Protein AF-A0A5K0XKH4-F1 (afdb_monomer_lite)

Secondary structure (DSSP, 8-state):
-HHHHHHHHHSSSPPPPGGG-PPPSSEEEEEEEETTEEEEEEEE---

pLDDT: mean 90.51, std 4.1, range [69.38, 95.0]

InterPro domains:
  IPR006689 Small GTPase superfamily, ARF/SAR type [PF00025] (19-47)
  IPR024156 Small GTPase superfamily, ARF type [PTHR45909] (1-47)
  IPR027417 P-loop containing nucleoside triphosphate hydrolase [G3DSA:3.40.50.300] (1-47)
  IPR027417 P-loop containing nucleoside triphosphate hydrolase [SSF52540] (1-47)

Radius of gyration: 11.41 Å; chains: 1; bounding box: 30×18×28 Å

Structure (mmCIF, N/CA/C/O backbone):
data_AF-A0A5K0XKH4-F1
#
_entry.id   AF-A0A5K0XKH4-F1
#
loop_
_atom_site.group_PDB
_atom_site.id
_atom_site.type_symbol
_atom_site.label_atom_id
_atom_site.label_alt_id
_atom_site.label_comp_id
_atom_site.label_asym_id
_atom_site.label_entity_id
_atom_site.label_seq_id
_atom_site.pdbx_PDB_ins_code
_atom_site.Cartn_x
_atom_site.Cartn_y
_atom_site.Cartn_z
_atom_site.occupancy
_atom_site.B_iso_or_equiv
_atom_site.auth_seq_id
_atom_site.auth_comp_id
_atom_site.auth_asym_id
_atom_site.auth_atom_id
_atom_site.pdbx_PDB_model_num
ATOM 1 N N . THR A 1 1 ? 0.158 -2.034 -7.864 1.00 86.94 1 THR A N 1
ATOM 2 C CA . THR A 1 1 ? 0.227 -3.191 -6.938 1.00 86.94 1 THR A CA 1
ATOM 3 C C . THR A 1 1 ? -1.157 -3.479 -6.360 1.00 86.94 1 THR A C 1
ATOM 5 O O . THR A 1 1 ? -2.082 -2.725 -6.657 1.00 86.94 1 THR A O 1
ATOM 8 N N . LEU A 1 2 ? -1.341 -4.544 -5.560 1.00 88.88 2 LEU A N 1
ATOM 9 C CA . LEU A 1 2 ? -2.593 -4.762 -4.807 1.00 88.88 2 LEU A CA 1
ATOM 10 C C . LEU A 1 2 ? -2.900 -3.566 -3.890 1.00 88.88 2 LEU A C 1
ATOM 12 O O . LEU A 1 2 ? -4.026 -3.079 -3.880 1.00 88.88 2 LEU A O 1
ATOM 16 N N . LEU A 1 3 ? -1.877 -3.050 -3.201 1.00 89.38 3 LEU A N 1
ATOM 17 C CA . LEU A 1 3 ? -1.971 -1.861 -2.353 1.00 89.38 3 LEU A CA 1
ATOM 18 C C . LEU A 1 3 ? -2.547 -0.649 -3.108 1.00 89.38 3 LEU A C 1
AT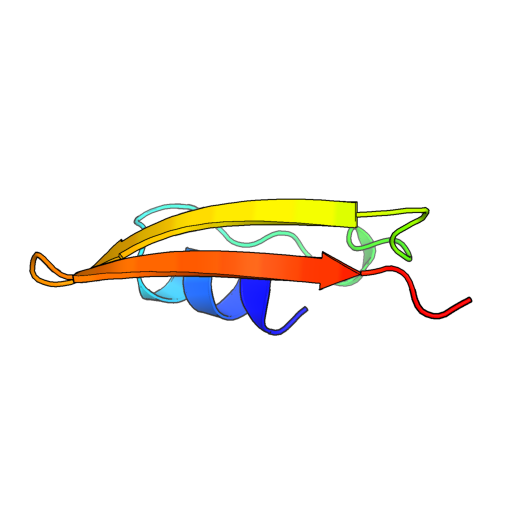OM 20 O O . LEU A 1 3 ? -3.425 0.033 -2.588 1.00 89.38 3 LEU A O 1
ATOM 24 N N . GLU A 1 4 ? -2.116 -0.409 -4.350 1.00 90.88 4 GLU A N 1
ATOM 25 C CA . GLU A 1 4 ? -2.629 0.716 -5.149 1.00 90.88 4 GLU A CA 1
ATOM 26 C C . GLU A 1 4 ? -4.115 0.581 -5.493 1.00 90.88 4 GLU A C 1
ATOM 28 O O . GLU A 1 4 ? -4.869 1.545 -5.382 1.00 90.88 4 GLU A O 1
ATOM 33 N N . LYS A 1 5 ? -4.557 -0.634 -5.841 1.00 89.94 5 LYS A N 1
ATOM 34 C CA . LYS A 1 5 ? -5.974 -0.911 -6.116 1.00 89.94 5 LYS A CA 1
ATOM 35 C C . LYS A 1 5 ? -6.836 -0.723 -4.866 1.00 89.94 5 LYS A C 1
ATOM 37 O O . LYS A 1 5 ? -7.920 -0.154 -4.953 1.00 89.94 5 LYS A O 1
ATOM 42 N N . LEU A 1 6 ? -6.352 -1.179 -3.708 1.00 90.69 6 LEU A N 1
ATOM 43 C CA . LEU A 1 6 ? -7.069 -1.039 -2.438 1.00 90.69 6 LEU A CA 1
ATOM 44 C C . LEU A 1 6 ? -7.180 0.426 -2.011 1.00 90.69 6 LEU A C 1
ATOM 46 O O . LEU A 1 6 ? -8.263 0.848 -1.618 1.00 90.69 6 LEU A O 1
ATOM 50 N N . LYS A 1 7 ? -6.114 1.223 -2.170 1.00 88.62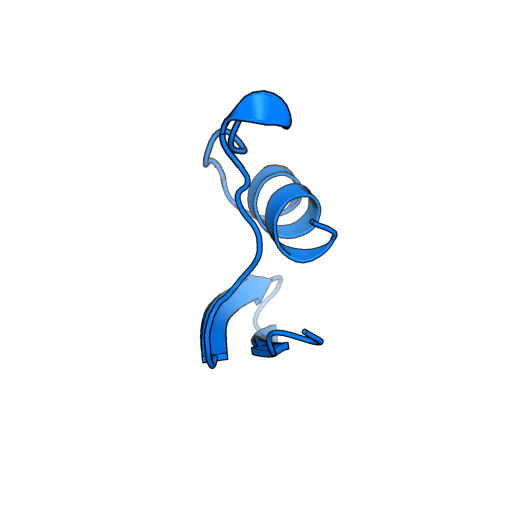 7 LYS A N 1
ATOM 51 C CA . LYS A 1 7 ? -6.186 2.673 -1.951 1.00 88.62 7 LYS A CA 1
ATOM 52 C C . LYS A 1 7 ? -7.265 3.310 -2.823 1.00 88.62 7 LYS A C 1
ATOM 54 O O . LYS A 1 7 ? -8.131 3.975 -2.278 1.00 88.62 7 LYS A O 1
ATOM 59 N N . ALA A 1 8 ? -7.285 3.051 -4.127 1.00 90.44 8 ALA A N 1
ATOM 60 C CA . ALA A 1 8 ? -8.306 3.630 -5.006 1.00 90.44 8 ALA A CA 1
ATOM 61 C C . ALA A 1 8 ? -9.742 3.166 -4.686 1.00 90.44 8 ALA A C 1
ATOM 63 O O . ALA A 1 8 ? -10.696 3.898 -4.912 1.00 90.44 8 ALA A O 1
ATOM 64 N N . THR A 1 9 ? -9.908 1.945 -4.165 1.00 90.19 9 THR A N 1
ATOM 65 C CA . THR A 1 9 ? -11.236 1.390 -3.841 1.00 90.19 9 THR A CA 1
ATOM 66 C C . THR A 1 9 ? -11.804 1.969 -2.548 1.00 90.19 9 THR A C 1
ATOM 68 O O . THR A 1 9 ? -13.001 2.213 -2.446 1.00 90.19 9 THR A O 1
ATOM 71 N N . TYR A 1 10 ? -10.947 2.156 -1.546 1.00 88.31 10 TYR A N 1
ATOM 72 C CA . TYR A 1 10 ? -11.363 2.459 -0.177 1.00 88.31 10 TYR A CA 1
ATOM 73 C C . TYR A 1 10 ? -10.936 3.855 0.295 1.00 88.31 10 TYR A C 1
ATOM 75 O O . TYR A 1 10 ? -11.213 4.240 1.427 1.00 88.31 10 TYR A O 1
ATOM 83 N N . SER A 1 11 ? -10.260 4.625 -0.554 1.00 82.50 11 SER A N 1
ATOM 84 C CA . SER A 1 11 ? -10.015 6.051 -0.358 1.00 82.50 11 SER A CA 1
ATOM 85 C C . SER A 1 11 ? -10.471 6.806 -1.603 1.00 82.50 11 SER A C 1
ATOM 87 O O . SER A 1 11 ? -10.357 6.290 -2.709 1.00 82.50 11 SER A O 1
ATOM 89 N N . ASN A 1 12 ? -10.946 8.044 -1.444 1.00 84.00 12 ASN A N 1
ATOM 90 C CA . ASN A 1 12 ? -11.310 8.926 -2.565 1.00 84.00 12 ASN A CA 1
ATOM 91 C C . ASN A 1 12 ? -10.073 9.456 -3.332 1.00 84.00 12 ASN A C 1
ATOM 93 O O . ASN A 1 12 ? -10.073 10.587 -3.814 1.00 84.00 12 ASN A O 1
ATOM 97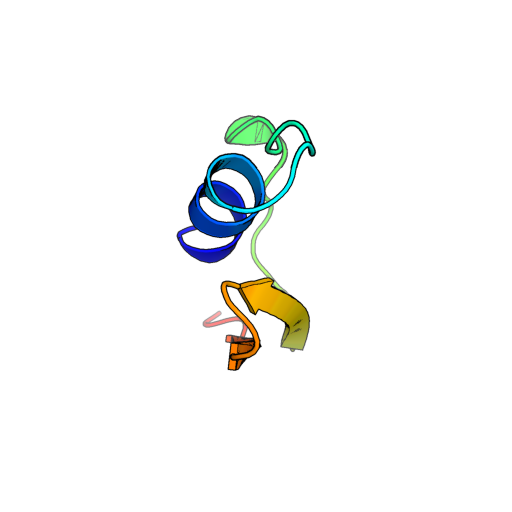 N N . LEU A 1 13 ? -8.993 8.673 -3.395 1.00 85.94 13 LEU A N 1
ATOM 98 C CA . LEU A 1 13 ? -7.767 8.994 -4.111 1.00 85.94 13 LEU A CA 1
ATOM 99 C C . LEU A 1 13 ? -7.735 8.228 -5.427 1.00 85.94 13 LEU A C 1
ATOM 101 O O . LEU A 1 13 ? -8.004 7.029 -5.474 1.00 85.94 13 LEU A O 1
ATOM 105 N N . GLU A 1 14 ? -7.344 8.914 -6.492 1.00 88.50 14 GLU A N 1
ATOM 106 C CA . GLU A 1 14 ? -7.089 8.261 -7.766 1.00 88.50 14 GLU A CA 1
ATOM 107 C C . GLU A 1 14 ? -5.831 7.384 -7.658 1.00 88.50 14 GLU A C 1
ATOM 109 O O . GLU A 1 14 ? -4.797 7.807 -7.132 1.00 88.50 14 GLU A O 1
ATOM 114 N N . GLY A 1 15 ? -5.932 6.136 -8.118 1.00 88.56 15 GLY A N 1
ATOM 115 C CA . GLY A 1 15 ? -4.806 5.206 -8.116 1.00 88.56 15 GLY A CA 1
ATOM 116 C C . GLY A 1 15 ? -3.751 5.599 -9.147 1.00 88.56 15 GLY A C 1
ATOM 117 O O . GLY A 1 15 ? -4.069 6.118 -10.216 1.00 88.56 15 GLY A O 1
ATOM 118 N N . LEU A 1 16 ? -2.483 5.310 -8.854 1.00 91.62 16 LEU A N 1
ATOM 119 C CA . LEU A 1 16 ? -1.414 5.547 -9.822 1.00 91.62 16 LEU A CA 1
ATOM 120 C C . LEU A 1 16 ? -1.580 4.681 -11.090 1.00 91.62 16 LEU A C 1
ATOM 122 O O . LEU A 1 16 ? -1.877 3.485 -10.983 1.00 91.62 16 LEU A O 1
ATOM 126 N N . PRO A 1 17 ? -1.311 5.246 -12.285 1.00 92.56 17 PRO A N 1
ATOM 127 C CA . PRO A 1 17 ? -1.195 4.485 -13.524 1.00 92.56 17 PRO A CA 1
ATOM 128 C C . PRO A 1 17 ? -0.166 3.346 -13.407 1.00 92.56 17 PRO A C 1
ATOM 130 O O . PRO A 1 17 ? 0.884 3.555 -12.791 1.00 92.56 17 PRO A O 1
ATOM 133 N N . PRO A 1 18 ? -0.409 2.156 -13.996 1.00 90.88 18 PRO A N 1
ATOM 134 C CA . PRO A 1 18 ? 0.488 1.005 -13.858 1.00 90.88 18 PRO A CA 1
ATOM 135 C C . PRO A 1 18 ? 1.934 1.265 -14.298 1.00 90.88 18 PRO A C 1
ATOM 137 O O . PRO A 1 18 ? 2.858 0.753 -13.676 1.00 90.88 18 PRO A O 1
ATOM 140 N N . ASP A 1 19 ? 2.133 2.079 -15.334 1.00 95.00 19 ASP A N 1
ATOM 141 C CA . ASP A 1 19 ? 3.436 2.478 -15.879 1.00 95.00 19 ASP A CA 1
ATOM 142 C C . ASP A 1 19 ? 4.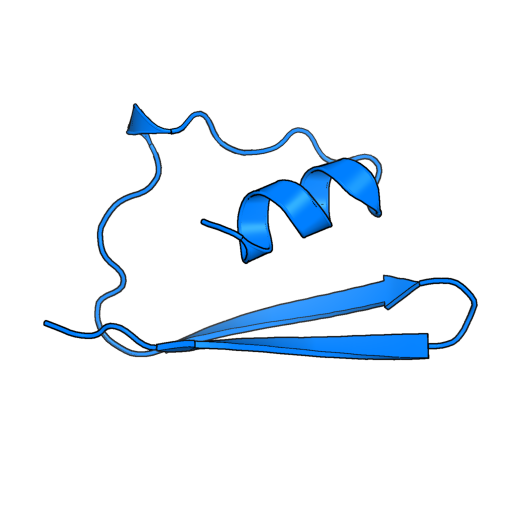249 3.371 -14.929 1.00 95.00 19 ASP A C 1
ATOM 144 O O . ASP A 1 19 ? 5.469 3.459 -15.050 1.00 95.00 19 ASP A O 1
ATOM 148 N N . ARG A 1 20 ? 3.592 3.998 -13.947 1.00 93.88 20 ARG A N 1
ATOM 149 C CA . ARG A 1 20 ? 4.239 4.815 -12.909 1.00 93.88 20 ARG A CA 1
ATOM 150 C C . ARG A 1 20 ? 4.564 4.031 -11.640 1.00 93.88 20 ARG A C 1
ATOM 152 O O . ARG A 1 20 ? 5.139 4.589 -10.708 1.00 93.88 20 ARG A O 1
ATOM 159 N N . ILE A 1 21 ? 4.200 2.751 -11.584 1.00 92.25 21 ILE A N 1
ATOM 160 C CA . ILE A 1 21 ? 4.483 1.876 -10.448 1.00 92.25 21 ILE A CA 1
ATOM 161 C C . ILE A 1 21 ? 5.803 1.153 -10.721 1.00 92.25 21 ILE A C 1
ATOM 163 O O . ILE A 1 21 ? 5.843 0.135 -11.409 1.00 92.25 21 ILE A O 1
ATOM 167 N N . VAL A 1 22 ? 6.888 1.694 -10.173 1.00 92.75 22 VAL A N 1
ATOM 168 C CA . VAL A 1 22 ? 8.233 1.105 -10.266 1.00 92.75 22 VAL A CA 1
ATOM 169 C C . VAL A 1 22 ? 8.454 0.023 -9.196 1.00 92.75 22 VAL A C 1
ATOM 171 O O . VAL A 1 22 ? 7.759 0.039 -8.175 1.00 92.75 22 VAL A O 1
ATOM 174 N N . PRO A 1 23 ? 9.408 -0.915 -9.383 1.00 92.94 23 PRO A N 1
ATOM 175 C CA . PRO A 1 23 ? 9.777 -1.876 -8.347 1.00 92.94 23 PRO A CA 1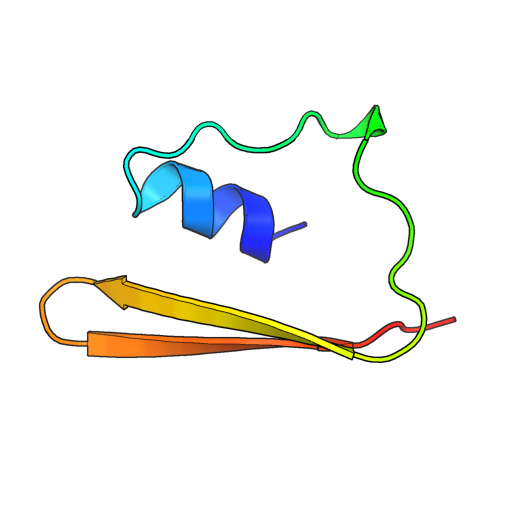
ATOM 176 C C . PRO A 1 23 ? 10.157 -1.185 -7.034 1.00 92.94 23 PRO A C 1
AT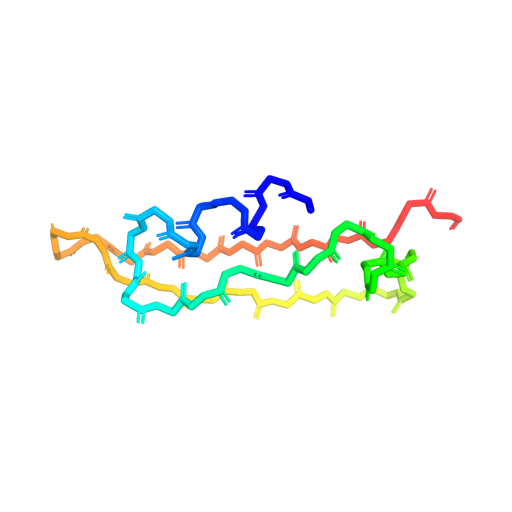OM 178 O O . PRO A 1 23 ? 10.924 -0.221 -7.023 1.00 92.94 23 PRO A O 1
ATOM 181 N N . THR A 1 24 ? 9.636 -1.697 -5.922 1.00 92.81 24 THR A N 1
ATOM 182 C CA . THR A 1 24 ? 9.999 -1.203 -4.593 1.00 92.81 24 THR A CA 1
ATOM 183 C C . THR A 1 24 ? 11.433 -1.618 -4.267 1.00 92.81 24 THR A C 1
ATOM 185 O O . THR A 1 24 ? 11.760 -2.802 -4.303 1.00 92.81 24 THR A O 1
ATOM 188 N N . VAL A 1 25 ? 12.273 -0.651 -3.895 1.00 92.94 25 VAL A N 1
ATOM 189 C CA . VAL A 1 25 ? 13.583 -0.895 -3.275 1.00 92.94 25 VAL A CA 1
ATOM 190 C C . VAL A 1 25 ? 13.431 -0.654 -1.773 1.00 92.94 25 VAL A C 1
ATOM 192 O O . VAL A 1 25 ? 13.157 0.468 -1.353 1.00 92.94 25 VAL A O 1
ATOM 195 N N . GLY A 1 26 ? 13.571 -1.701 -0.957 1.00 93.25 26 GLY A N 1
ATOM 196 C CA . GLY A 1 26 ? 13.346 -1.622 0.491 1.00 93.25 26 GLY A CA 1
ATOM 197 C C . GLY A 1 26 ? 11.887 -1.873 0.892 1.00 93.25 26 GLY A C 1
ATOM 198 O O . GLY A 1 26 ? 11.298 -2.859 0.461 1.00 93.25 26 GLY A O 1
ATOM 199 N N . LEU A 1 27 ? 11.316 -1.018 1.749 1.00 93.88 27 LEU A N 1
ATOM 200 C CA . LEU A 1 27 ? 9.977 -1.187 2.330 1.00 93.88 27 LEU A CA 1
ATOM 201 C C . LEU A 1 27 ? 9.136 0.085 2.173 1.00 93.88 27 LEU A C 1
ATOM 203 O O . LEU A 1 27 ? 9.520 1.147 2.658 1.00 93.88 27 LEU A O 1
ATOM 207 N N . ASN A 1 28 ? 7.939 -0.061 1.607 1.00 90.94 28 ASN A N 1
ATOM 208 C CA . ASN A 1 28 ? 6.887 0.951 1.644 1.00 90.94 28 ASN A CA 1
ATOM 209 C C . ASN A 1 28 ? 5.809 0.554 2.665 1.00 90.94 28 ASN A C 1
ATOM 211 O O . ASN A 1 28 ? 5.356 -0.591 2.688 1.00 90.94 28 ASN A O 1
ATOM 215 N N . ILE A 1 29 ? 5.368 1.501 3.503 1.00 92.88 29 ILE A N 1
ATOM 216 C CA . ILE A 1 29 ? 4.304 1.265 4.492 1.00 92.88 29 ILE A CA 1
ATOM 217 C C . ILE A 1 29 ? 3.076 2.111 4.157 1.00 92.88 29 ILE A C 1
ATOM 219 O O . ILE A 1 29 ? 3.090 3.332 4.314 1.00 92.88 29 ILE A O 1
ATOM 223 N N . GLY A 1 30 ? 1.995 1.445 3.755 1.00 89.75 30 GLY A N 1
ATOM 224 C CA . GLY A 1 30 ? 0.677 2.051 3.570 1.00 89.75 30 GLY A CA 1
ATOM 225 C C . GLY A 1 30 ? -0.173 1.933 4.833 1.00 89.75 30 GLY A C 1
ATOM 226 O O . GLY A 1 30 ? -0.171 0.893 5.488 1.00 89.75 30 GLY A O 1
ATOM 227 N N . ARG A 1 31 ? -0.919 2.983 5.182 1.00 91.56 31 ARG A N 1
ATOM 228 C CA . ARG A 1 31 ? -1.883 2.976 6.294 1.00 91.56 31 ARG A CA 1
ATOM 229 C C . ARG A 1 31 ? -3.213 3.517 5.804 1.00 91.56 31 ARG A C 1
ATOM 231 O O . ARG A 1 31 ? -3.223 4.502 5.071 1.00 91.56 31 ARG A O 1
ATOM 238 N N . MET A 1 32 ? -4.306 2.893 6.218 1.00 89.25 32 MET A N 1
ATOM 239 C CA . MET A 1 32 ? -5.653 3.368 5.910 1.00 89.25 32 MET A CA 1
ATOM 240 C C . MET A 1 32 ? -6.667 2.888 6.947 1.00 89.25 32 MET A C 1
ATOM 242 O O . MET A 1 32 ? -6.413 1.929 7.678 1.00 89.25 32 MET A O 1
ATOM 246 N N . GLU A 1 33 ? -7.813 3.555 6.986 1.00 91.62 33 GLU A N 1
ATOM 247 C CA . GLU A 1 33 ? -8.943 3.211 7.841 1.00 91.62 33 GLU A CA 1
ATOM 248 C C . GLU A 1 33 ? -10.154 2.885 6.966 1.00 91.62 33 GLU A C 1
ATOM 250 O O . GLU A 1 33 ? -10.500 3.657 6.075 1.00 91.62 33 GLU A O 1
ATOM 255 N N . VAL A 1 34 ? -10.763 1.723 7.195 1.00 90.38 34 VAL A N 1
ATOM 256 C CA . VAL A 1 34 ? -11.967 1.255 6.496 1.00 90.38 34 VAL A CA 1
ATOM 257 C C . VAL A 1 34 ? -12.947 0.785 7.554 1.00 90.38 34 VAL A C 1
ATOM 259 O O . VAL A 1 34 ? -12.616 -0.124 8.307 1.00 90.38 34 VAL A O 1
ATOM 262 N N . GLU A 1 35 ? -14.121 1.414 7.642 1.00 91.06 35 GLU A N 1
ATOM 263 C CA . GLU A 1 35 ? -15.182 1.031 8.592 1.00 91.06 35 GLU A CA 1
ATOM 264 C C . GLU A 1 35 ? -14.665 0.832 10.037 1.00 91.06 35 GLU A C 1
ATOM 266 O O . GLU A 1 35 ? -14.858 -0.216 10.649 1.00 91.06 35 GLU A O 1
ATOM 271 N N . ASN A 1 36 ? -13.948 1.827 10.583 1.00 92.38 36 ASN A N 1
ATOM 272 C CA . ASN A 1 36 ? -13.280 1.789 11.901 1.00 92.38 36 ASN A CA 1
ATOM 273 C C . ASN A 1 36 ? -12.196 0.704 12.074 1.00 92.38 36 ASN A C 1
ATOM 275 O O . ASN A 1 36 ? -11.697 0.483 13.180 1.00 92.38 36 ASN A O 1
ATOM 279 N N . THR A 1 37 ? -11.788 0.033 10.998 1.00 93.62 37 THR A N 1
ATOM 280 C CA . THR A 1 37 ? -10.687 -0.933 11.001 1.00 93.62 37 THR A CA 1
ATOM 281 C C . THR A 1 37 ? -9.427 -0.295 10.435 1.00 93.62 37 THR A C 1
ATOM 283 O O . THR A 1 37 ? -9.413 0.215 9.315 1.00 93.62 37 THR A O 1
ATOM 286 N N . LYS A 1 38 ? -8.330 -0.357 11.197 1.00 93.69 38 LYS A N 1
ATOM 287 C CA . LYS A 1 38 ? -7.015 0.130 10.762 1.00 93.69 38 LYS A CA 1
ATOM 288 C C . LYS A 1 38 ? -6.280 -0.957 9.989 1.00 93.69 38 LYS A C 1
ATOM 290 O O . LYS A 1 38 ? -5.977 -2.013 10.540 1.00 93.69 38 LYS A O 1
ATOM 295 N N . LEU A 1 39 ? -5.939 -0.672 8.738 1.00 92.62 39 LEU A N 1
ATOM 296 C CA . LEU A 1 39 ? -5.147 -1.545 7.879 1.00 92.62 39 LEU A CA 1
ATOM 297 C C . LEU A 1 39 ? -3.734 -0.980 7.727 1.00 92.62 39 LEU A C 1
ATOM 299 O O . LEU A 1 39 ? -3.547 0.214 7.475 1.00 92.62 39 LEU A O 1
ATOM 303 N N . VAL A 1 40 ? -2.736 -1.853 7.863 1.00 94.19 40 VAL A N 1
ATOM 304 C CA . VAL A 1 40 ? -1.325 -1.523 7.646 1.00 94.19 40 VAL A CA 1
ATOM 305 C C . VAL A 1 40 ? -0.760 -2.483 6.609 1.00 94.19 40 VAL A C 1
ATOM 307 O O . VAL A 1 40 ? -0.758 -3.693 6.810 1.00 94.19 40 VAL A O 1
ATOM 310 N N . PHE A 1 41 ? -0.268 -1.934 5.505 1.00 93.06 41 PHE A N 1
ATOM 311 C CA . PHE A 1 41 ? 0.297 -2.684 4.391 1.00 93.06 41 PHE A CA 1
ATOM 312 C C . PHE A 1 41 ? 1.806 -2.526 4.377 1.00 93.06 41 PHE A C 1
ATOM 314 O O . PHE A 1 41 ? 2.310 -1.406 4.428 1.00 93.06 41 PHE A O 1
ATOM 321 N N . TRP A 1 42 ? 2.506 -3.652 4.311 1.00 93.81 42 TRP A N 1
ATOM 322 C CA . TRP A 1 42 ? 3.958 -3.717 4.235 1.00 93.81 42 TRP A CA 1
ATOM 323 C C . TRP A 1 42 ? 4.298 -4.224 2.839 1.00 93.81 42 TRP A C 1
ATOM 325 O O . TRP A 1 42 ? 4.160 -5.410 2.554 1.00 93.81 42 TRP A O 1
ATOM 335 N N . ASP A 1 43 ? 4.657 -3.301 1.955 1.00 92.88 43 ASP A N 1
ATOM 336 C CA . ASP A 1 43 ? 5.042 -3.601 0.580 1.00 92.88 43 ASP A CA 1
ATOM 337 C C . ASP A 1 43 ? 6.568 -3.681 0.519 1.00 92.88 43 ASP A C 1
ATOM 339 O O . ASP A 1 43 ? 7.261 -2.660 0.463 1.00 92.88 43 ASP A O 1
ATOM 343 N N . LEU A 1 44 ? 7.082 -4.902 0.656 1.00 93.62 44 LEU A N 1
ATOM 344 C CA . LEU A 1 44 ? 8.510 -5.191 0.667 1.00 93.62 44 LEU A CA 1
ATOM 345 C C . LEU A 1 44 ? 8.992 -5.480 -0.758 1.00 93.62 44 LEU A C 1
ATOM 347 O O . LEU A 1 44 ? 8.421 -6.315 -1.460 1.00 93.62 44 LEU A O 1
ATOM 351 N N . GLY A 1 45 ? 10.072 -4.815 -1.162 1.00 92.00 45 GLY A N 1
ATOM 352 C CA . GLY A 1 45 ? 10.789 -5.120 -2.394 1.00 92.00 45 GLY A CA 1
ATOM 353 C C . GLY A 1 45 ? 11.310 -6.556 -2.390 1.00 92.00 45 GLY A C 1
ATOM 354 O O . GLY A 1 45 ? 11.886 -7.004 -1.403 1.00 92.00 45 GLY A O 1
ATOM 355 N N . GLY A 1 46 ? 11.091 -7.277 -3.489 1.00 86.88 46 GLY A N 1
ATOM 356 C CA . GLY A 1 46 ? 11.471 -8.689 -3.638 1.00 86.88 46 GLY A CA 1
ATOM 357 C C . GLY A 1 46 ? 12.603 -8.939 -4.633 1.00 86.88 46 GLY A C 1
ATOM 358 O O . GLY A 1 46 ? 12.693 -10.049 -5.151 1.00 86.88 46 GLY A O 1
ATOM 359 N N . GLN A 1 47 ? 13.383 -7.907 -4.967 1.00 69.38 47 GLN A N 1
ATOM 360 C CA . GLN A 1 47 ? 14.534 -8.022 -5.864 1.00 69.38 47 GLN A CA 1
ATOM 361 C C . GLN A 1 47 ? 15.788 -8.451 -5.100 1.00 69.38 47 GLN A C 1
ATOM 363 O O . GLN A 1 47 ? 15.961 -7.973 -3.956 1.00 69.38 47 GLN A O 1
#

Foldseek 3Di:
DVVQVCCVVQPVDDGDDPVPDDADDAWDWDWDAHPNDIDIDIDGGDD

Organism: NCBI:txid210225

Sequence (47 aa):
TLLEKLKATYSNLEGLPPDRIVPTVGLNIGRMEVENTKLVFWDLGGQ